Protein AF-A0A4R9VE02-F1 (afdb_monomer_lite)

Structure (mmCIF, N/CA/C/O backbone):
data_AF-A0A4R9VE02-F1
#
_entry.id   AF-A0A4R9VE02-F1
#
loop_
_atom_site.group_PDB
_atom_site.id
_atom_site.type_symbol
_atom_site.label_atom_id
_atom_site.label_alt_id
_atom_site.label_comp_id
_atom_site.label_asym_id
_atom_site.label_entity_id
_atom_site.label_seq_id
_atom_site.pdbx_PDB_ins_code
_atom_site.Cartn_x
_atom_site.Cartn_y
_atom_site.Cartn_z
_atom_site.occupancy
_atom_site.B_iso_or_equiv
_atom_site.auth_seq_id
_atom_site.auth_comp_id
_atom_site.auth_asym_id
_atom_site.auth_atom_id
_atom_site.pdbx_PDB_model_num
ATOM 1 N N . LYS A 1 1 ? -15.796 5.944 -2.220 1.00 92.81 1 LYS A N 1
ATOM 2 C CA . LYS A 1 1 ? -16.929 5.030 -2.492 1.00 92.81 1 LYS A CA 1
ATOM 3 C C . LYS A 1 1 ? -16.558 4.080 -3.629 1.00 92.81 1 LYS A C 1
ATOM 5 O O . LYS A 1 1 ? -16.358 4.559 -4.740 1.00 92.81 1 LYS A O 1
ATOM 10 N N . GLY A 1 2 ? -16.420 2.777 -3.374 1.00 96.75 2 GLY A N 1
ATOM 11 C CA . GLY A 1 2 ? -16.171 1.750 -4.411 1.00 96.75 2 GLY A CA 1
ATOM 12 C C . GLY A 1 2 ? -14.729 1.586 -4.904 1.00 96.75 2 GLY A C 1
ATOM 13 O O . GLY A 1 2 ? -14.526 0.874 -5.893 1.00 96.75 2 GLY A O 1
ATOM 14 N N . MET A 1 3 ? -13.765 2.257 -4.264 1.00 98.38 3 MET A N 1
ATOM 15 C CA . MET A 1 3 ? -12.331 2.319 -4.603 1.00 98.38 3 MET A CA 1
ATOM 16 C C . MET A 1 3 ? -11.511 2.629 -3.331 1.00 98.38 3 MET A C 1
ATOM 18 O O . MET A 1 3 ? -11.995 2.387 -2.229 1.00 98.38 3 MET A O 1
ATOM 22 N N . LEU A 1 4 ? -10.298 3.177 -3.480 1.00 98.50 4 LEU A N 1
ATOM 23 C CA . LEU A 1 4 ? -9.410 3.592 -2.391 1.00 98.50 4 LEU A CA 1
ATOM 24 C C . LEU A 1 4 ? -10.089 4.518 -1.369 1.00 98.50 4 LEU A C 1
ATOM 26 O O . LEU A 1 4 ? -10.809 5.449 -1.739 1.00 98.50 4 LEU A O 1
ATOM 30 N N . THR A 1 5 ? -9.772 4.298 -0.092 1.00 98.62 5 THR A N 1
ATOM 31 C CA . THR A 1 5 ? -10.139 5.191 1.020 1.00 98.62 5 THR A CA 1
ATOM 32 C C . THR A 1 5 ? -9.235 6.423 1.079 1.00 98.62 5 THR A C 1
ATOM 34 O O . THR A 1 5 ? -9.712 7.528 1.318 1.00 98.62 5 THR A O 1
ATOM 37 N N . ALA A 1 6 ? -7.935 6.243 0.834 1.00 98.62 6 ALA A N 1
ATOM 38 C CA . ALA A 1 6 ? -6.935 7.305 0.797 1.00 98.62 6 ALA A CA 1
ATOM 39 C C . ALA A 1 6 ? -5.806 6.949 -0.181 1.00 98.62 6 ALA A C 1
ATOM 41 O O . ALA A 1 6 ? -5.631 5.788 -0.551 1.00 98.62 6 ALA A O 1
ATOM 42 N N . ALA A 1 7 ? -5.031 7.957 -0.574 1.00 98.62 7 ALA A N 1
ATOM 43 C CA . ALA A 1 7 ? -3.798 7.804 -1.334 1.00 98.62 7 ALA A CA 1
ATOM 44 C C . ALA A 1 7 ? -2.699 8.638 -0.669 1.00 98.62 7 ALA A C 1
ATOM 46 O O . ALA A 1 7 ? -2.964 9.740 -0.188 1.00 98.62 7 ALA A O 1
ATOM 47 N N . VAL A 1 8 ? -1.476 8.110 -0.641 1.00 98.56 8 VAL A N 1
ATOM 48 C CA . VAL A 1 8 ? -0.318 8.783 -0.042 1.00 98.56 8 VAL A CA 1
ATOM 49 C C . VAL A 1 8 ? 0.622 9.197 -1.163 1.00 98.56 8 VAL A C 1
ATOM 51 O O . VAL A 1 8 ? 1.240 8.349 -1.807 1.00 98.56 8 VAL A O 1
ATOM 54 N N . SER A 1 9 ? 0.699 10.499 -1.416 1.00 97.75 9 SER A N 1
ATOM 55 C CA . SER A 1 9 ? 1.529 11.058 -2.482 1.00 97.75 9 SER A CA 1
ATOM 56 C C . SER A 1 9 ? 2.929 11.370 -1.963 1.00 97.75 9 SER A C 1
ATOM 58 O O . SER A 1 9 ? 3.077 12.083 -0.972 1.00 97.75 9 SER A O 1
ATOM 60 N N . GLY A 1 10 ? 3.947 10.827 -2.630 1.00 96.19 10 GLY A N 1
ATOM 61 C CA . GLY A 1 10 ? 5.333 11.270 -2.483 1.00 9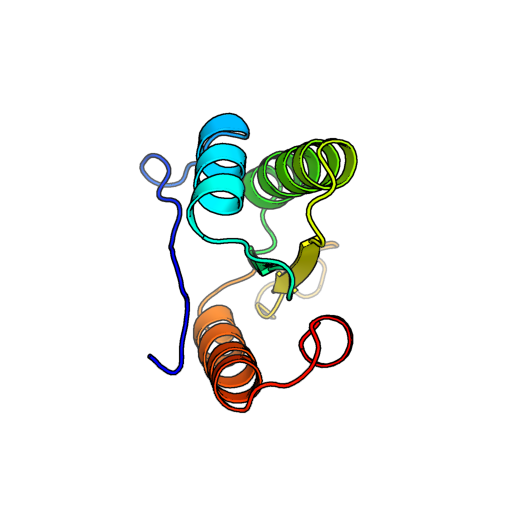6.19 10 GLY A CA 1
ATOM 62 C C . GLY A 1 10 ? 5.675 12.396 -3.460 1.00 96.19 10 GLY A C 1
ATOM 63 O O . GLY A 1 10 ? 4.809 12.901 -4.178 1.00 96.19 10 GLY A O 1
ATOM 64 N N . GLU A 1 11 ? 6.956 12.751 -3.508 1.00 97.62 11 GLU A N 1
ATOM 65 C CA . GLU A 1 11 ? 7.496 13.649 -4.533 1.00 97.62 11 GLU A CA 1
ATOM 66 C C . GLU A 1 11 ? 7.482 12.990 -5.925 1.00 97.62 11 GLU A C 1
ATOM 68 O O . GLU A 1 11 ? 7.224 11.792 -6.081 1.00 97.62 11 GLU A O 1
ATOM 73 N N . ILE A 1 12 ? 7.784 13.770 -6.965 1.00 97.50 12 ILE A N 1
ATOM 74 C CA . ILE A 1 12 ? 7.811 13.284 -8.351 1.00 97.50 12 ILE A CA 1
ATOM 75 C C . ILE A 1 12 ? 8.759 12.078 -8.472 1.00 97.50 12 ILE A C 1
ATOM 77 O O . ILE A 1 12 ? 9.962 12.192 -8.248 1.00 97.50 12 ILE A O 1
ATOM 81 N N . PHE A 1 13 ? 8.198 10.923 -8.846 1.00 95.44 13 PHE A N 1
ATOM 82 C CA . PHE A 1 13 ? 8.898 9.636 -8.977 1.00 95.44 13 PHE A CA 1
ATOM 83 C C . PHE A 1 13 ? 9.615 9.140 -7.712 1.00 95.44 13 PHE A C 1
ATOM 85 O O . PHE A 1 13 ? 10.517 8.305 -7.799 1.00 95.44 13 PHE A O 1
ATOM 92 N N . ALA A 1 14 ? 9.185 9.594 -6.536 1.00 97.19 14 ALA A N 1
ATOM 93 C CA . ALA A 1 14 ? 9.686 9.123 -5.255 1.00 97.19 14 ALA A CA 1
ATOM 94 C C . ALA A 1 14 ? 8.558 8.490 -4.430 1.00 97.19 14 ALA A C 1
ATOM 96 O O . ALA A 1 14 ? 7.441 9.005 -4.371 1.00 97.19 14 ALA A O 1
ATOM 97 N N . SER A 1 15 ? 8.865 7.380 -3.755 1.00 97.81 15 SER A N 1
ATOM 98 C CA . SER A 1 15 ? 7.943 6.790 -2.779 1.00 97.81 15 SER A CA 1
ATOM 99 C C . SER A 1 15 ? 7.639 7.805 -1.670 1.00 97.81 15 SER A C 1
ATOM 101 O O . SER A 1 15 ? 8.564 8.484 -1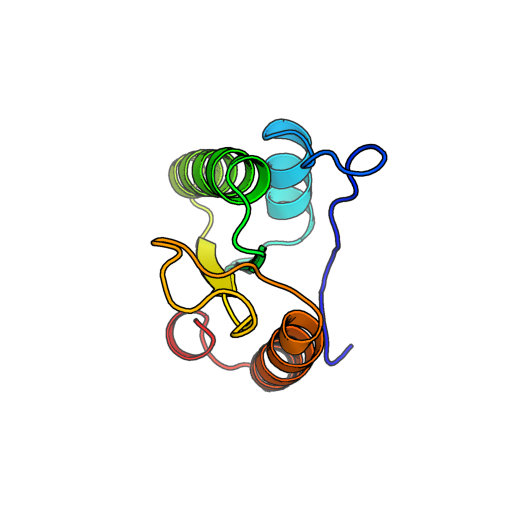.211 1.00 97.81 15 SER A O 1
ATOM 103 N N . PRO A 1 16 ? 6.398 7.870 -1.153 1.00 98.31 16 PRO A N 1
ATOM 104 C CA . PRO A 1 16 ? 6.122 8.602 0.079 1.00 98.31 16 PRO A CA 1
ATOM 105 C C . PRO A 1 16 ? 6.950 8.038 1.240 1.00 98.31 16 PRO A C 1
ATOM 107 O O . PRO A 1 16 ? 7.366 6.874 1.212 1.00 98.31 16 PRO A O 1
ATOM 110 N N . SER A 1 17 ? 7.185 8.863 2.261 1.00 98.69 17 SER A N 1
ATOM 111 C CA . SER A 1 17 ? 7.918 8.457 3.461 1.00 98.69 17 SER A CA 1
ATOM 112 C C . SER A 1 17 ? 7.108 7.482 4.322 1.00 98.69 17 SER A C 1
ATOM 114 O O . SER A 1 17 ? 5.877 7.467 4.293 1.00 98.69 17 SER A O 1
ATOM 116 N N . VAL A 1 18 ? 7.810 6.702 5.146 1.00 98.81 18 VAL A N 1
ATOM 117 C CA . VAL A 1 18 ? 7.208 5.778 6.126 1.00 98.81 18 VAL A CA 1
ATOM 118 C C . VAL A 1 18 ? 6.204 6.497 7.029 1.00 98.81 18 VAL A C 1
ATOM 120 O O . VAL A 1 18 ? 5.105 5.999 7.250 1.00 98.81 18 VAL A O 1
ATOM 123 N N . GLU A 1 19 ? 6.555 7.688 7.517 1.00 98.75 19 GLU A N 1
ATOM 124 C CA . GLU A 1 19 ? 5.698 8.461 8.421 1.00 98.75 19 GLU A CA 1
ATOM 125 C C . GLU A 1 19 ? 4.431 8.970 7.728 1.00 98.75 19 GLU A C 1
ATOM 127 O O . GLU A 1 19 ? 3.364 8.968 8.338 1.00 98.75 19 GLU A O 1
ATOM 132 N N . ALA A 1 20 ? 4.508 9.339 6.444 1.00 98.81 20 ALA A N 1
ATOM 133 C CA . ALA A 1 20 ? 3.328 9.730 5.676 1.00 98.81 20 ALA A CA 1
ATOM 134 C C . ALA A 1 20 ? 2.361 8.549 5.484 1.00 98.81 20 ALA A C 1
ATOM 136 O O . ALA A 1 20 ? 1.151 8.705 5.654 1.00 98.81 20 ALA A O 1
ATOM 137 N N . VAL A 1 21 ? 2.887 7.355 5.184 1.00 98.88 21 VAL A N 1
ATOM 138 C CA . VAL A 1 21 ? 2.071 6.137 5.056 1.00 98.88 21 VAL A CA 1
ATOM 139 C C . VAL A 1 21 ? 1.456 5.747 6.400 1.00 98.88 21 VAL A C 1
ATOM 141 O O . VAL A 1 21 ? 0.256 5.490 6.473 1.00 98.88 21 VAL A O 1
ATOM 144 N N . LEU A 1 22 ? 2.240 5.769 7.480 1.00 98.88 22 LEU A N 1
ATOM 145 C CA . LEU A 1 22 ? 1.761 5.467 8.829 1.00 98.88 22 LEU A CA 1
ATOM 146 C C . LEU A 1 22 ? 0.682 6.456 9.293 1.00 98.88 22 LEU A C 1
ATOM 148 O O . LEU A 1 22 ? -0.328 6.046 9.864 1.00 98.88 22 LEU A O 1
ATOM 152 N N . ALA A 1 23 ? 0.851 7.749 9.009 1.00 98.88 23 ALA A N 1
ATOM 153 C CA . ALA A 1 23 ? -0.160 8.762 9.296 1.00 98.88 23 ALA A CA 1
ATOM 154 C C . ALA A 1 23 ? -1.475 8.485 8.552 1.00 98.88 23 ALA A C 1
ATOM 156 O O . ALA A 1 23 ? -2.544 8.584 9.154 1.00 98.88 23 ALA A O 1
ATOM 157 N N . ALA A 1 24 ? -1.409 8.080 7.280 1.00 98.88 24 ALA A N 1
ATOM 158 C CA . ALA A 1 24 ? -2.595 7.705 6.516 1.00 98.88 24 ALA A CA 1
ATOM 159 C C . ALA A 1 24 ? -3.286 6.465 7.101 1.00 98.88 24 ALA A C 1
ATOM 161 O O . ALA A 1 24 ? -4.501 6.491 7.278 1.00 98.88 24 ALA A O 1
ATOM 162 N N . ILE A 1 25 ? -2.526 5.424 7.469 1.00 98.88 25 ILE A N 1
ATOM 163 C CA . ILE A 1 25 ? -3.065 4.224 8.131 1.00 98.88 25 ILE A CA 1
ATOM 164 C C . ILE A 1 25 ? -3.830 4.627 9.394 1.00 98.88 25 ILE A C 1
ATOM 166 O O . ILE A 1 25 ? -5.013 4.313 9.510 1.00 98.88 25 ILE A O 1
ATOM 170 N N . ARG A 1 26 ? -3.204 5.388 10.296 1.00 98.75 26 ARG A N 1
ATOM 171 C CA . ARG A 1 26 ? -3.840 5.854 11.539 1.00 98.75 26 ARG A CA 1
ATOM 172 C C . ARG A 1 26 ? -5.103 6.679 11.290 1.00 98.75 26 ARG A C 1
ATOM 174 O O . ARG A 1 26 ? -6.055 6.577 12.053 1.00 98.75 26 ARG A O 1
ATOM 181 N N . ALA A 1 27 ? -5.112 7.495 10.237 1.00 98.81 27 ALA A N 1
ATOM 182 C CA . ALA A 1 27 ? -6.223 8.391 9.941 1.00 98.81 27 ALA A CA 1
ATOM 183 C C . ALA A 1 27 ? -7.472 7.668 9.413 1.00 98.81 27 ALA A C 1
ATOM 185 O O . ALA A 1 27 ? -8.579 8.165 9.611 1.00 98.81 27 ALA A O 1
ATOM 186 N N . VAL A 1 28 ? -7.313 6.530 8.725 1.00 98.50 28 VAL A N 1
ATOM 187 C CA . VAL A 1 28 ? -8.426 5.885 7.997 1.00 98.50 28 VAL A CA 1
ATOM 188 C C . VAL A 1 28 ? -8.727 4.449 8.420 1.00 98.50 28 VAL A C 1
ATOM 190 O O . VAL A 1 28 ? -9.714 3.877 7.961 1.00 98.50 28 VAL A O 1
ATOM 193 N N . THR A 1 29 ? -7.900 3.849 9.275 1.00 98.62 29 THR A N 1
ATOM 194 C CA . THR A 1 29 ? -8.044 2.440 9.663 1.00 98.62 29 THR A CA 1
ATOM 195 C C . THR A 1 29 ? -8.895 2.303 10.918 1.00 98.62 29 THR A C 1
ATOM 197 O O . THR A 1 29 ? -8.496 2.718 12.003 1.00 98.62 29 THR A O 1
ATOM 200 N N . GLY A 1 30 ? -10.068 1.687 10.769 1.00 97.25 30 GLY A N 1
ATOM 201 C CA . GLY A 1 30 ? -10.930 1.290 11.883 1.00 97.25 30 GLY A CA 1
ATOM 202 C C . GLY A 1 30 ? -10.708 -0.165 12.329 1.00 97.25 30 GLY A C 1
ATOM 203 O O . GLY A 1 30 ? -9.775 -0.823 11.868 1.00 97.25 30 GLY A O 1
ATOM 204 N N . PRO A 1 31 ? -11.605 -0.719 13.169 1.00 97.44 31 PRO A N 1
ATOM 205 C CA . PRO A 1 31 ? -11.501 -2.095 13.679 1.00 97.44 31 PRO A CA 1
ATOM 206 C C . PRO A 1 31 ? -11.481 -3.192 12.601 1.00 97.44 31 PRO A C 1
ATOM 208 O O . PRO A 1 31 ? -10.951 -4.278 12.831 1.00 97.44 31 PRO A O 1
ATOM 211 N N . ALA A 1 32 ? -12.045 -2.912 11.422 1.00 97.81 32 ALA A N 1
ATOM 212 C CA . ALA A 1 32 ? -12.013 -3.818 10.273 1.00 97.81 32 ALA A CA 1
ATOM 213 C C . ALA A 1 32 ? -10.601 -3.980 9.668 1.00 97.81 32 ALA A C 1
ATOM 215 O O . ALA A 1 32 ? -10.348 -4.953 8.964 1.00 97.81 32 ALA A O 1
ATOM 216 N N . GLY A 1 33 ? -9.680 -3.061 9.973 1.00 98.62 33 GLY A N 1
ATOM 217 C CA . GLY A 1 33 ? -8.337 -3.015 9.406 1.00 98.62 33 GLY A CA 1
ATOM 218 C C . GLY A 1 33 ? -8.264 -2.310 8.051 1.00 98.62 33 GLY A C 1
ATOM 219 O O . GLY A 1 33 ? -9.241 -1.718 7.585 1.00 98.62 33 GLY A O 1
ATOM 220 N N . CYS A 1 34 ? -7.081 -2.322 7.437 1.00 98.56 34 CYS A N 1
ATOM 221 C CA . CYS A 1 34 ? -6.852 -1.747 6.114 1.00 98.56 34 CYS A CA 1
ATOM 222 C C . CYS A 1 34 ? -5.958 -2.629 5.238 1.00 98.56 34 CYS A C 1
ATOM 224 O O . CYS A 1 34 ? -5.103 -3.370 5.724 1.00 98.56 34 CYS A O 1
ATOM 226 N N . LEU A 1 35 ? -6.162 -2.514 3.926 1.00 98.88 35 LEU A N 1
ATOM 227 C CA . LEU A 1 35 ? -5.331 -3.137 2.905 1.00 98.88 35 LEU A CA 1
ATOM 228 C C . LEU A 1 35 ? -4.462 -2.070 2.236 1.00 98.88 35 LEU A C 1
ATOM 230 O O . LEU A 1 35 ? -4.978 -1.107 1.665 1.00 98.88 35 LEU A O 1
ATOM 234 N N . LEU A 1 36 ? -3.148 -2.268 2.261 1.00 98.88 36 LEU A N 1
ATOM 235 C CA . LEU A 1 36 ? -2.193 -1.481 1.491 1.00 98.88 36 LEU A CA 1
ATOM 236 C C . LEU A 1 36 ? -2.007 -2.120 0.112 1.00 98.88 36 LEU A C 1
ATOM 238 O O . LEU A 1 36 ? -1.536 -3.250 0.006 1.00 98.88 36 LEU A O 1
ATOM 242 N N . ILE A 1 37 ? -2.346 -1.389 -0.951 1.00 98.88 37 ILE A N 1
ATOM 243 C CA . ILE A 1 37 ? -2.122 -1.820 -2.337 1.00 98.88 37 ILE A CA 1
ATOM 244 C C . ILE A 1 37 ? -0.883 -1.095 -2.859 1.00 98.88 37 ILE A C 1
ATOM 246 O O . ILE A 1 37 ? -0.901 0.120 -3.062 1.00 98.88 37 ILE A O 1
ATOM 250 N N . VAL A 1 38 ? 0.210 -1.835 -3.040 1.00 98.75 38 VAL A N 1
ATOM 251 C CA . VAL A 1 38 ? 1.549 -1.276 -3.268 1.00 98.75 38 VAL A CA 1
ATOM 252 C C . VAL A 1 38 ? 2.064 -1.707 -4.636 1.00 98.75 38 VAL A C 1
ATOM 254 O O . VAL A 1 38 ? 2.092 -2.890 -4.958 1.00 98.75 38 VAL A O 1
ATOM 257 N N . LYS A 1 39 ? 2.501 -0.757 -5.463 1.00 98.69 39 LYS A N 1
ATOM 258 C CA . LYS A 1 39 ? 3.140 -1.077 -6.750 1.00 98.69 39 LYS A CA 1
ATOM 259 C C . LYS A 1 39 ? 4.535 -1.647 -6.494 1.00 98.69 39 LYS A C 1
ATOM 261 O O . LYS A 1 39 ? 5.221 -1.192 -5.581 1.00 98.69 39 LYS A O 1
ATOM 266 N N . ASN A 1 40 ? 4.979 -2.615 -7.293 1.00 98.38 40 ASN A N 1
ATOM 267 C CA . ASN A 1 40 ? 6.255 -3.299 -7.074 1.00 98.38 40 ASN A CA 1
ATOM 268 C C . ASN A 1 40 ? 7.473 -2.447 -7.482 1.00 98.38 40 ASN A C 1
ATOM 270 O O . ASN A 1 40 ? 8.127 -2.693 -8.494 1.00 98.38 40 ASN A O 1
ATOM 274 N N . TYR A 1 41 ? 7.771 -1.438 -6.667 1.00 97.88 41 TYR A N 1
ATOM 275 C CA . TYR A 1 41 ? 8.999 -0.651 -6.695 1.00 97.88 41 TYR A CA 1
ATOM 276 C C . TYR A 1 41 ? 9.684 -0.751 -5.333 1.00 97.88 41 TYR A C 1
ATOM 278 O O . TYR A 1 41 ? 9.020 -0.781 -4.297 1.00 97.88 41 TYR A O 1
ATOM 286 N N . THR A 1 42 ? 11.018 -0.783 -5.314 1.00 97.44 42 THR A N 1
ATOM 287 C CA . THR A 1 42 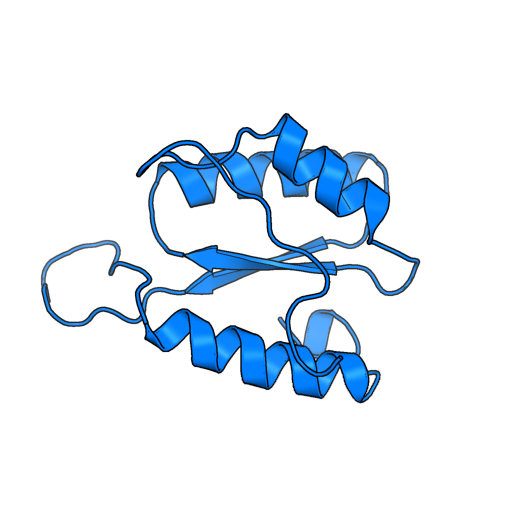? 11.793 -0.982 -4.077 1.00 97.44 42 THR A CA 1
ATOM 288 C C . THR A 1 42 ? 11.455 0.048 -3.000 1.00 97.44 42 THR A C 1
ATOM 290 O O . THR A 1 42 ? 11.221 -0.331 -1.856 1.00 97.44 42 THR A O 1
ATOM 293 N N . GLY A 1 43 ? 11.390 1.334 -3.365 1.00 97.75 43 GLY A N 1
ATOM 294 C CA . GLY A 1 43 ? 11.044 2.408 -2.427 1.00 97.75 43 GLY A CA 1
ATOM 295 C C . GLY A 1 43 ? 9.655 2.218 -1.820 1.00 97.75 43 GLY A C 1
ATOM 296 O O . GLY A 1 43 ? 9.525 2.219 -0.597 1.00 97.75 43 GLY A O 1
ATOM 297 N N . ASP A 1 44 ? 8.656 1.957 -2.669 1.00 98.56 44 ASP A N 1
ATOM 298 C CA . ASP A 1 44 ? 7.272 1.720 -2.248 1.00 98.56 44 ASP A CA 1
ATOM 299 C C . ASP A 1 44 ? 7.205 0.527 -1.275 1.00 98.56 44 ASP A C 1
ATOM 301 O O . ASP A 1 44 ? 6.660 0.636 -0.180 1.00 98.56 44 ASP A O 1
ATOM 305 N N . ARG A 1 45 ? 7.836 -0.605 -1.610 1.00 98.38 45 ARG A N 1
ATOM 306 C CA . ARG A 1 45 ? 7.823 -1.809 -0.761 1.00 98.38 45 ARG A CA 1
ATOM 307 C C . ARG A 1 45 ? 8.467 -1.601 0.599 1.00 98.38 45 ARG A C 1
ATOM 309 O O . ARG A 1 45 ? 7.920 -2.056 1.600 1.00 98.38 45 ARG A O 1
ATOM 316 N N . LEU A 1 46 ? 9.625 -0.946 0.639 1.00 98.50 46 LEU A N 1
ATOM 317 C CA . LEU A 1 46 ? 10.331 -0.701 1.894 1.00 98.50 46 LEU A CA 1
ATOM 318 C C . LEU A 1 46 ? 9.550 0.275 2.778 1.00 98.50 46 LEU A C 1
ATOM 320 O O . LEU A 1 46 ? 9.356 0.002 3.963 1.00 98.50 46 LEU A O 1
ATOM 324 N N . ASN A 1 47 ? 9.054 1.375 2.207 1.00 98.75 47 ASN A N 1
ATOM 325 C CA . ASN A 1 47 ? 8.383 2.411 2.986 1.00 98.75 47 ASN A CA 1
ATOM 326 C C . ASN A 1 47 ? 7.003 1.963 3.481 1.00 98.75 47 ASN A C 1
ATOM 328 O O . ASN A 1 47 ? 6.693 2.151 4.658 1.00 98.75 47 ASN A O 1
ATOM 332 N N . PHE A 1 48 ? 6.195 1.331 2.623 1.00 98.81 48 PHE A N 1
ATOM 333 C CA . PHE A 1 48 ? 4.886 0.807 3.021 1.00 98.81 48 PHE A CA 1
ATOM 334 C C . PHE A 1 48 ? 5.012 -0.416 3.927 1.00 98.81 48 PHE A C 1
ATOM 336 O O . PHE A 1 48 ? 4.264 -0.516 4.895 1.00 98.81 48 PHE A O 1
ATOM 343 N N . GLY A 1 49 ? 5.976 -1.305 3.671 1.00 98.75 49 GLY A N 1
ATOM 344 C CA . GLY A 1 49 ? 6.233 -2.462 4.527 1.00 98.75 49 GLY A CA 1
ATOM 345 C C . GLY A 1 49 ? 6.614 -2.046 5.946 1.00 98.75 49 GLY A C 1
ATOM 346 O O . GLY A 1 49 ? 6.013 -2.516 6.908 1.00 98.75 49 GLY A O 1
ATOM 347 N N . LEU A 1 50 ? 7.543 -1.095 6.095 1.00 98.88 50 LEU A N 1
ATOM 348 C CA . LEU A 1 50 ? 7.919 -0.592 7.417 1.00 98.88 50 LEU A CA 1
ATOM 349 C C . LEU A 1 50 ? 6.766 0.159 8.103 1.00 98.88 50 LEU A C 1
ATOM 351 O O . LEU A 1 50 ? 6.588 0.027 9.312 1.00 98.88 50 LEU A O 1
ATOM 355 N N . ALA A 1 51 ? 5.963 0.922 7.356 1.00 98.88 51 ALA A N 1
ATOM 356 C CA . ALA A 1 51 ? 4.773 1.567 7.907 1.00 98.88 51 ALA A CA 1
ATOM 357 C C . ALA A 1 51 ? 3.727 0.542 8.381 1.00 98.88 51 ALA A C 1
ATOM 359 O O . ALA A 1 51 ? 3.142 0.730 9.446 1.00 98.88 51 ALA A O 1
ATOM 360 N N . ALA A 1 52 ? 3.529 -0.553 7.639 1.00 98.88 52 ALA A N 1
ATOM 361 C CA . ALA A 1 52 ? 2.640 -1.646 8.024 1.00 98.88 52 ALA A CA 1
ATOM 362 C C . ALA A 1 52 ? 3.111 -2.332 9.313 1.00 98.88 52 ALA A C 1
ATOM 364 O O . ALA A 1 52 ? 2.306 -2.527 10.219 1.00 98.88 52 ALA A O 1
ATOM 365 N N . GLU A 1 53 ? 4.408 -2.632 9.438 1.00 98.81 53 GLU A N 1
ATOM 366 C CA . GLU A 1 53 ? 4.980 -3.211 10.663 1.00 98.81 53 GLU A CA 1
ATOM 367 C C . GLU A 1 53 ? 4.795 -2.290 11.876 1.00 98.81 53 GLU A C 1
ATOM 369 O O . GLU A 1 53 ? 4.345 -2.736 12.932 1.00 98.81 53 GLU A O 1
ATOM 374 N N . LYS A 1 54 ? 5.062 -0.986 11.720 1.00 98.88 54 LYS A N 1
ATOM 375 C CA . LYS A 1 54 ? 4.815 0.003 12.783 1.00 98.88 54 LYS A CA 1
ATOM 376 C C . LYS A 1 54 ? 3.335 0.063 13.171 1.00 98.88 54 LYS A C 1
ATOM 378 O O . LYS A 1 54 ? 3.012 0.028 14.353 1.00 98.88 54 LYS A O 1
ATOM 383 N N . ALA A 1 55 ? 2.432 0.098 12.192 1.00 98.81 55 ALA A N 1
ATOM 384 C CA . ALA A 1 55 ? 0.995 0.127 12.446 1.00 98.81 55 ALA A CA 1
ATOM 385 C C . ALA A 1 55 ? 0.496 -1.152 13.144 1.00 98.81 55 ALA A C 1
ATOM 387 O O . ALA A 1 55 ? -0.312 -1.076 14.068 1.00 98.81 55 ALA A O 1
ATOM 388 N N . ARG A 1 56 ? 1.007 -2.329 12.762 1.00 98.75 56 ARG A N 1
ATOM 389 C CA . ARG A 1 56 ? 0.707 -3.601 13.441 1.00 98.75 56 ARG A CA 1
ATOM 390 C C . ARG A 1 56 ? 1.180 -3.588 14.892 1.00 98.75 56 ARG A C 1
ATOM 392 O O . ARG A 1 56 ? 0.438 -4.019 15.770 1.00 98.75 56 ARG A O 1
ATOM 399 N N . ALA A 1 57 ? 2.365 -3.037 15.159 1.00 98.69 57 ALA A N 1
ATOM 400 C CA . ALA A 1 57 ? 2.869 -2.858 16.522 1.00 98.69 57 ALA A CA 1
ATOM 401 C C . ALA A 1 57 ? 2.002 -1.900 17.367 1.00 98.69 57 ALA A C 1
ATOM 403 O O . ALA A 1 57 ? 1.952 -2.034 18.587 1.00 98.69 57 ALA A O 1
ATOM 404 N N . GLU A 1 58 ? 1.280 -0.973 16.731 1.00 98.44 58 GLU A N 1
ATOM 405 C CA . GLU A 1 58 ? 0.288 -0.091 17.367 1.00 98.44 58 GLU A CA 1
ATOM 406 C C . GLU A 1 58 ? -1.098 -0.739 17.535 1.00 98.44 58 GLU A C 1
ATOM 408 O O . GLU A 1 58 ? -2.000 -0.127 18.105 1.00 98.44 58 GLU A O 1
ATOM 413 N N . GLY A 1 59 ? -1.281 -1.975 17.063 1.00 98.44 59 GLY A N 1
ATOM 414 C CA . GLY A 1 59 ? -2.532 -2.727 17.175 1.00 98.44 59 GLY A CA 1
ATOM 415 C C . GLY A 1 59 ? -3.482 -2.581 15.984 1.00 98.44 59 GLY A C 1
ATOM 416 O O . GLY A 1 59 ? -4.597 -3.104 16.035 1.00 98.44 59 GLY A O 1
ATOM 417 N N . PHE A 1 60 ? -3.074 -1.917 14.897 1.00 98.75 60 PHE A N 1
ATOM 418 C CA . PHE A 1 60 ? -3.874 -1.886 13.673 1.00 98.75 60 PHE A CA 1
ATOM 419 C C . PHE A 1 60 ? -3.800 -3.229 12.935 1.00 98.75 60 PHE A C 1
ATOM 421 O O . PHE A 1 60 ? -2.725 -3.796 12.735 1.00 98.75 60 PHE A O 1
ATOM 428 N N . ARG A 1 61 ? -4.948 -3.713 12.448 1.00 98.56 61 ARG A N 1
ATOM 429 C CA . ARG A 1 61 ? -4.996 -4.806 11.466 1.00 98.56 61 ARG A CA 1
ATOM 430 C C . ARG A 1 61 ? -4.628 -4.243 10.094 1.00 98.56 61 ARG A C 1
ATOM 432 O O . ARG A 1 61 ? -5.364 -3.416 9.560 1.00 98.56 61 ARG A O 1
ATOM 439 N N . VAL A 1 62 ? -3.501 -4.679 9.539 1.00 98.75 62 VAL A N 1
ATOM 440 C CA . VAL A 1 62 ? -2.995 -4.205 8.244 1.00 98.75 62 VAL A CA 1
ATOM 441 C C . VAL A 1 62 ? -2.559 -5.395 7.405 1.00 98.75 62 VAL A C 1
ATOM 443 O O . VAL A 1 62 ? -1.722 -6.177 7.856 1.00 98.75 62 VAL A O 1
ATOM 446 N N . GLU A 1 63 ? -3.068 -5.487 6.181 1.00 98.69 63 GLU A N 1
ATOM 447 C CA . GLU A 1 63 ? -2.569 -6.389 5.138 1.00 98.69 63 GLU A CA 1
ATOM 448 C C . GLU A 1 63 ? -1.918 -5.593 4.006 1.00 98.69 63 GLU A C 1
ATOM 450 O O . GLU A 1 63 ? -2.171 -4.397 3.843 1.00 98.69 63 GLU A O 1
ATOM 455 N N . MET A 1 64 ? -1.054 -6.243 3.227 1.00 98.62 64 MET A N 1
ATOM 456 C CA . MET A 1 64 ? -0.357 -5.604 2.111 1.00 98.62 64 MET A CA 1
ATOM 457 C C . MET A 1 64 ? -0.303 -6.527 0.899 1.00 98.62 64 MET A C 1
ATOM 459 O O . MET A 1 64 ? 0.226 -7.632 0.985 1.00 98.62 64 MET A O 1
ATOM 463 N N . VAL A 1 65 ? -0.760 -6.025 -0.248 1.00 98.44 65 VAL A N 1
ATOM 464 C CA . VAL A 1 65 ? -0.644 -6.700 -1.546 1.00 98.44 65 VAL A CA 1
ATOM 465 C C . VAL A 1 65 ? 0.301 -5.929 -2.456 1.00 98.44 65 VAL A C 1
ATOM 467 O O . VAL A 1 65 ? 0.262 -4.697 -2.529 1.00 98.44 65 VAL A O 1
ATOM 470 N N . ILE A 1 66 ? 1.159 -6.664 -3.161 1.00 98.56 66 ILE A N 1
ATOM 471 C CA . ILE A 1 66 ? 2.109 -6.100 -4.120 1.00 98.56 66 ILE A CA 1
ATOM 472 C C . ILE A 1 66 ? 1.575 -6.334 -5.532 1.00 98.56 66 ILE A C 1
ATOM 474 O O . ILE A 1 66 ? 1.384 -7.474 -5.948 1.00 98.56 66 ILE A O 1
ATOM 478 N N . VAL A 1 67 ? 1.375 -5.256 -6.287 1.00 98.75 67 VAL A N 1
ATOM 479 C CA . VAL A 1 67 ? 0.990 -5.318 -7.699 1.00 98.75 67 VAL A CA 1
ATOM 480 C C . VAL A 1 67 ? 2.244 -5.336 -8.567 1.00 98.75 67 VAL A C 1
ATOM 482 O O . VAL A 1 67 ? 3.059 -4.414 -8.501 1.00 98.75 67 VAL A O 1
ATOM 485 N N . ALA A 1 68 ? 2.382 -6.383 -9.378 1.00 98.19 68 ALA A N 1
ATOM 486 C CA . ALA A 1 68 ? 3.526 -6.653 -10.248 1.00 98.19 68 ALA A CA 1
ATOM 487 C C . ALA A 1 68 ? 3.042 -7.118 -11.639 1.00 98.19 68 ALA A C 1
ATOM 489 O O . ALA A 1 68 ? 3.326 -8.233 -12.065 1.00 98.19 68 ALA A O 1
ATOM 490 N N . ASP A 1 69 ? 2.221 -6.298 -12.302 1.00 98.06 69 ASP A N 1
ATOM 491 C CA . ASP A 1 69 ? 1.497 -6.647 -13.534 1.00 98.06 69 ASP A CA 1
ATOM 492 C C . ASP A 1 69 ? 2.296 -6.453 -14.835 1.00 98.06 69 ASP A C 1
ATOM 494 O O . ASP A 1 69 ? 1.868 -6.916 -15.891 1.00 98.06 69 ASP A O 1
ATOM 498 N N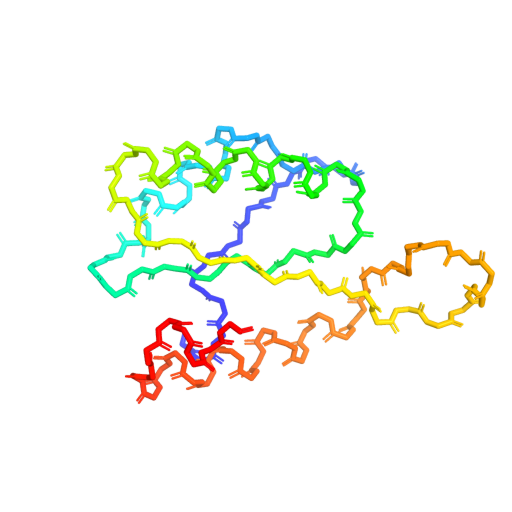 . ASP A 1 70 ? 3.437 -5.765 -14.793 1.00 98.25 70 ASP A N 1
ATOM 499 C CA . ASP A 1 70 ? 4.205 -5.447 -15.994 1.00 98.25 70 ASP A CA 1
ATOM 500 C C . ASP A 1 70 ? 4.987 -6.647 -16.547 1.00 98.25 70 ASP A C 1
ATOM 502 O O . ASP A 1 70 ? 5.975 -7.085 -15.964 1.00 98.25 70 ASP A O 1
ATOM 506 N N . ILE A 1 71 ? 4.602 -7.113 -17.734 1.00 97.19 71 ILE A N 1
ATOM 507 C CA . ILE A 1 71 ? 5.234 -8.246 -18.426 1.00 97.19 71 ILE A CA 1
ATOM 508 C C . ILE A 1 71 ? 6.282 -7.833 -19.472 1.00 97.19 71 ILE A C 1
ATOM 510 O O . ILE A 1 71 ? 6.782 -8.684 -20.205 1.00 97.19 71 ILE A O 1
ATOM 514 N N . ALA A 1 72 ? 6.614 -6.542 -19.591 1.00 97.75 72 ALA A N 1
ATOM 515 C CA . ALA A 1 72 ? 7.498 -6.049 -20.653 1.00 97.75 72 ALA A CA 1
ATOM 516 C C . ALA A 1 72 ? 8.949 -6.561 -20.555 1.00 97.75 72 ALA A C 1
ATOM 518 O O . ALA A 1 72 ? 9.674 -6.534 -21.548 1.00 97.75 72 ALA A O 1
ATOM 519 N N . LEU A 1 73 ? 9.385 -6.993 -19.367 1.00 95.44 73 LEU A N 1
ATOM 520 C CA . LEU A 1 73 ? 10.748 -7.449 -19.087 1.00 95.44 73 LEU A CA 1
ATOM 521 C C . LEU A 1 73 ? 10.700 -8.875 -18.507 1.00 95.44 73 LEU A C 1
ATOM 523 O O . LEU A 1 73 ? 10.576 -9.016 -17.295 1.00 95.44 73 LEU A O 1
ATOM 527 N N . PRO A 1 74 ? 10.784 -9.936 -19.325 1.00 90.44 74 PRO A N 1
ATOM 528 C CA . PRO A 1 74 ? 10.564 -11.311 -18.861 1.00 90.44 74 PRO A CA 1
ATOM 529 C C . PRO A 1 74 ? 11.629 -11.823 -17.876 1.00 90.44 74 PRO A C 1
ATOM 531 O O . PRO A 1 74 ? 11.315 -12.650 -17.026 1.00 90.44 74 PRO A O 1
ATOM 534 N N . ASP A 1 75 ? 12.859 -11.305 -17.947 1.00 93.38 75 ASP A N 1
ATOM 535 C CA . ASP A 1 75 ? 13.986 -11.772 -17.123 1.00 93.38 75 ASP A CA 1
ATOM 536 C C . ASP A 1 75 ? 14.185 -10.961 -15.827 1.00 93.38 75 ASP A C 1
ATOM 538 O O . ASP A 1 75 ? 15.151 -11.174 -15.089 1.00 93.38 75 ASP A O 1
ATOM 542 N N . ILE A 1 76 ? 13.303 -9.998 -15.529 1.00 93.12 76 ILE A N 1
ATOM 543 C CA . ILE A 1 76 ? 13.401 -9.232 -14.284 1.00 93.12 76 ILE A CA 1
ATOM 544 C C . ILE A 1 76 ? 12.884 -10.065 -13.106 1.00 93.12 76 ILE A C 1
ATOM 546 O O . ILE A 1 76 ? 11.775 -10.588 -13.123 1.00 93.12 76 ILE A O 1
ATOM 550 N N . ALA A 1 77 ? 13.660 -10.126 -12.023 1.00 90.69 77 ALA A N 1
ATOM 551 C CA . ALA A 1 77 ? 13.263 -10.857 -10.816 1.00 90.69 77 ALA A CA 1
ATOM 552 C C . ALA A 1 77 ? 11.994 -10.293 -10.145 1.00 90.69 77 ALA A C 1
ATOM 554 O O . ALA A 1 77 ? 11.336 -10.982 -9.370 1.00 90.69 77 ALA A O 1
ATOM 555 N N . GLN A 1 78 ? 11.686 -9.015 -10.381 1.00 93.25 78 GLN A N 1
ATOM 556 C CA . GLN A 1 78 ? 10.579 -8.298 -9.753 1.00 93.25 78 GLN A CA 1
ATOM 557 C C . GLN A 1 78 ? 9.867 -7.435 -10.804 1.00 93.25 78 GLN A C 1
ATOM 559 O O . GLN A 1 78 ? 10.307 -6.311 -11.058 1.00 93.25 78 GLN A O 1
ATOM 564 N N . PRO A 1 79 ? 8.793 -7.948 -11.432 1.00 97.25 79 PRO A N 1
ATOM 565 C CA . PRO A 1 79 ? 8.009 -7.202 -12.413 1.00 97.25 79 PRO A CA 1
ATOM 566 C C . PRO A 1 79 ? 7.445 -5.920 -11.807 1.00 97.25 79 PRO A C 1
ATOM 568 O O . PRO A 1 79 ? 7.027 -5.920 -10.651 1.00 97.25 79 PRO A O 1
ATOM 571 N N . ARG A 1 80 ? 7.428 -4.820 -12.558 1.00 98.38 80 ARG A N 1
ATOM 572 C CA . ARG A 1 80 ? 6.932 -3.530 -12.052 1.00 98.38 80 ARG A CA 1
ATOM 573 C C . ARG A 1 80 ? 5.417 -3.579 -11.834 1.00 98.38 80 ARG A C 1
ATOM 575 O O . ARG A 1 80 ? 4.707 -4.322 -12.504 1.00 98.38 80 ARG A O 1
ATOM 582 N N . GLY A 1 81 ? 4.918 -2.745 -10.925 1.00 98.25 81 GLY A N 1
ATOM 583 C CA . GLY A 1 81 ? 3.485 -2.454 -10.819 1.00 98.25 81 GLY A CA 1
ATOM 584 C C . GLY A 1 81 ? 3.125 -1.219 -11.637 1.00 98.25 81 GLY A C 1
ATOM 585 O O . GLY A 1 81 ? 3.654 -0.143 -11.368 1.00 98.25 81 GLY A O 1
ATOM 586 N N . VAL A 1 82 ? 2.236 -1.346 -12.616 1.00 98.50 82 VAL A N 1
ATOM 587 C CA . VAL A 1 82 ? 1.850 -0.270 -13.539 1.00 98.50 82 VAL A CA 1
ATOM 588 C C . VAL A 1 82 ? 0.324 -0.115 -13.583 1.00 98.50 82 VAL A C 1
ATOM 590 O O . VAL A 1 82 ? -0.324 -0.071 -12.534 1.00 98.50 82 VAL A O 1
ATOM 593 N N . ALA A 1 83 ? -0.270 0.058 -14.766 1.00 98.56 83 ALA A N 1
ATOM 594 C CA . ALA A 1 83 ? -1.679 0.396 -14.938 1.00 98.56 83 ALA A CA 1
ATOM 595 C C . ALA A 1 83 ? -2.647 -0.660 -14.371 1.00 98.56 83 ALA A C 1
ATOM 597 O O . ALA A 1 83 ? -3.742 -0.296 -13.936 1.00 98.56 83 ALA A O 1
ATOM 598 N N . GLY A 1 84 ? -2.248 -1.935 -14.302 1.00 98.62 84 GLY A N 1
ATOM 599 C CA . GLY A 1 84 ? -3.055 -3.015 -13.735 1.00 98.62 84 GLY A CA 1
ATOM 600 C C . GLY A 1 84 ? -3.463 -2.774 -12.281 1.00 98.62 84 GLY A C 1
ATOM 601 O O . GLY A 1 84 ? -4.539 -3.200 -11.860 1.00 98.62 84 GLY A O 1
ATOM 602 N N . THR A 1 85 ? -2.679 -1.980 -11.544 1.00 98.81 85 THR A N 1
ATOM 603 C CA . THR A 1 85 ? -2.989 -1.524 -10.178 1.00 98.81 85 THR A CA 1
ATOM 604 C C . THR A 1 85 ? -4.385 -0.902 -10.069 1.00 98.81 85 THR A C 1
ATOM 606 O O . THR A 1 85 ? -5.080 -1.102 -9.075 1.00 98.81 85 THR A O 1
ATOM 609 N N . LEU A 1 86 ? -4.847 -0.189 -11.104 1.00 98.62 86 LEU A N 1
ATOM 610 C CA . LEU A 1 86 ? -6.175 0.426 -11.104 1.00 98.62 86 LEU A CA 1
ATOM 611 C C . LEU A 1 86 ? -7.300 -0.616 -10.994 1.00 98.62 86 LEU A C 1
ATOM 613 O O . LEU A 1 86 ? -8.293 -0.383 -10.300 1.00 98.62 86 LEU A O 1
ATOM 617 N N . PHE A 1 87 ? -7.144 -1.774 -11.638 1.00 98.69 87 PHE A N 1
ATOM 618 C CA . PHE A 1 87 ? -8.119 -2.861 -11.552 1.00 98.69 87 PHE A CA 1
ATOM 619 C C . PHE A 1 87 ? -8.096 -3.522 -10.174 1.00 98.69 87 PHE A C 1
ATOM 621 O O . PHE A 1 87 ? -9.160 -3.815 -9.629 1.00 98.69 87 PHE A O 1
ATOM 628 N N . VAL A 1 88 ? -6.914 -3.650 -9.562 1.00 98.81 88 VAL A N 1
ATOM 629 C CA . VAL A 1 88 ? -6.778 -4.120 -8.174 1.00 98.81 88 VAL A CA 1
ATOM 630 C C . VAL A 1 88 ? -7.516 -3.178 -7.220 1.00 98.81 88 VAL A C 1
ATOM 632 O O . VAL A 1 88 ? -8.353 -3.635 -6.444 1.00 98.81 88 VAL A O 1
ATOM 635 N N . HIS A 1 89 ? -7.325 -1.857 -7.345 1.00 98.81 89 HIS A N 1
ATOM 636 C CA . HIS A 1 89 ? -8.086 -0.872 -6.564 1.00 98.81 89 HIS A CA 1
ATOM 637 C C . HIS A 1 89 ? -9.601 -1.034 -6.739 1.00 98.81 89 HIS A C 1
ATOM 639 O O . HIS A 1 89 ? -10.361 -0.908 -5.779 1.00 98.81 89 HIS A O 1
ATOM 645 N N . LYS A 1 90 ? -10.058 -1.283 -7.971 1.00 98.75 90 LYS A N 1
ATOM 646 C CA . LYS A 1 90 ? -11.483 -1.386 -8.294 1.00 98.75 90 LYS A CA 1
ATOM 647 C C . LYS A 1 90 ? -12.130 -2.644 -7.711 1.00 98.75 90 LYS A C 1
ATOM 649 O O . LYS A 1 90 ? -13.289 -2.568 -7.291 1.00 98.75 90 LYS A O 1
ATOM 654 N N . ILE A 1 91 ? -11.421 -3.771 -7.719 1.00 98.75 91 ILE A N 1
ATOM 655 C CA . ILE A 1 91 ? -11.895 -5.047 -7.166 1.00 98.75 91 ILE A CA 1
ATOM 656 C C . ILE A 1 91 ? -11.863 -4.984 -5.639 1.00 98.75 91 ILE A C 1
ATOM 658 O O . ILE A 1 91 ? -12.905 -5.166 -5.009 1.00 98.75 91 ILE A O 1
ATOM 662 N N . ALA A 1 92 ? -10.723 -4.611 -5.050 1.00 98.75 92 ALA A N 1
ATOM 663 C CA . ALA A 1 92 ? -10.583 -4.483 -3.601 1.00 98.75 92 ALA A CA 1
ATOM 664 C C . ALA A 1 92 ? -11.579 -3.468 -3.021 1.00 98.75 92 ALA A C 1
ATOM 666 O O . ALA A 1 92 ? -12.264 -3.749 -2.042 1.00 98.75 92 ALA A O 1
ATOM 667 N N . GLY A 1 93 ? -11.745 -2.316 -3.678 1.00 98.75 93 GLY A N 1
ATOM 668 C CA . GLY A 1 93 ? -12.720 -1.306 -3.271 1.00 98.75 93 GLY A CA 1
ATOM 669 C C . GLY A 1 93 ? -14.173 -1.779 -3.362 1.00 98.75 93 GLY A C 1
ATOM 670 O O . GLY A 1 93 ? -15.001 -1.347 -2.565 1.00 98.75 93 GLY A O 1
ATOM 671 N N . HIS A 1 94 ? -14.507 -2.676 -4.298 1.00 98.75 94 HIS A N 1
ATOM 672 C CA . HIS A 1 94 ? -15.840 -3.283 -4.348 1.00 98.75 94 HIS A CA 1
ATOM 673 C C . HIS A 1 94 ? -16.065 -4.259 -3.190 1.00 98.75 94 HIS A C 1
ATOM 675 O O . HIS A 1 94 ? -17.096 -4.169 -2.529 1.00 98.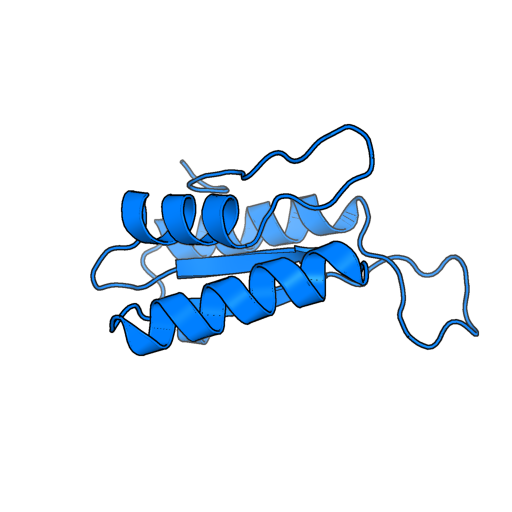75 94 HIS A O 1
ATOM 681 N N . LEU A 1 95 ? -15.107 -5.154 -2.928 1.00 98.62 95 LEU A N 1
ATOM 682 C CA . LEU A 1 95 ? -15.198 -6.117 -1.825 1.00 98.62 95 LEU A CA 1
ATOM 683 C C . LEU A 1 95 ? -15.241 -5.407 -0.464 1.00 98.62 95 LEU A C 1
ATOM 685 O O . LEU A 1 95 ? -16.032 -5.780 0.399 1.00 98.62 95 LEU A O 1
ATOM 689 N N . SER A 1 96 ? -14.458 -4.338 -0.307 1.00 98.44 96 SER A N 1
ATOM 690 C CA . SER A 1 96 ? -14.461 -3.503 0.895 1.00 98.44 96 SER A CA 1
ATOM 691 C C . SER A 1 96 ? -15.823 -2.845 1.140 1.00 98.44 96 SER A C 1
ATOM 693 O O . SER A 1 96 ? -16.369 -2.966 2.232 1.00 98.44 96 SER A O 1
ATOM 695 N N . GLU A 1 97 ? -16.431 -2.218 0.125 1.00 98.06 97 GLU A N 1
ATOM 696 C CA . GLU A 1 97 ? -17.781 -1.634 0.253 1.00 98.06 97 GLU A CA 1
ATOM 697 C C . GLU A 1 97 ? -18.868 -2.688 0.484 1.00 98.06 97 GLU A C 1
ATOM 699 O O . GLU A 1 97 ? -19.877 -2.402 1.122 1.00 98.06 97 GLU A O 1
ATOM 704 N N . ALA A 1 98 ? -18.668 -3.907 -0.021 1.00 98.19 98 ALA A N 1
ATOM 705 C CA . ALA A 1 98 ? -19.549 -5.041 0.238 1.00 98.19 98 ALA A CA 1
ATOM 706 C C . ALA A 1 98 ? -19.368 -5.639 1.650 1.00 98.19 98 ALA A C 1
ATOM 708 O O . ALA A 1 98 ? -20.061 -6.597 1.989 1.00 98.19 98 ALA A O 1
ATOM 709 N N . GLY A 1 99 ? -18.457 -5.096 2.469 1.00 97.62 99 GLY A N 1
ATOM 710 C CA . GLY A 1 99 ? -18.248 -5.507 3.858 1.00 97.62 99 GLY A CA 1
ATOM 711 C C . GLY A 1 99 ? -17.509 -6.835 4.027 1.00 97.62 99 GLY A C 1
ATOM 712 O O . GLY A 1 99 ? -17.691 -7.492 5.051 1.00 97.62 99 GLY A O 1
ATOM 713 N N . ARG A 1 100 ? -16.708 -7.260 3.039 1.00 98.56 100 ARG A N 1
ATOM 714 C CA . ARG A 1 100 ? -15.871 -8.469 3.161 1.00 98.56 100 ARG A CA 1
ATOM 715 C C . ARG A 1 100 ? -14.751 -8.250 4.185 1.00 98.56 100 ARG A C 1
ATOM 717 O O . ARG A 1 100 ? -14.301 -7.121 4.375 1.00 98.56 100 ARG A O 1
ATOM 724 N N . ASP A 1 101 ? -14.322 -9.320 4.858 1.00 98.19 101 ASP A N 1
ATOM 725 C CA . ASP A 1 101 ? -13.228 -9.237 5.837 1.00 98.19 101 ASP A CA 1
ATOM 726 C C . ASP A 1 101 ? -11.888 -8.969 5.143 1.00 98.19 101 ASP A C 1
ATOM 728 O O . ASP A 1 101 ? -11.666 -9.385 4.007 1.00 98.19 101 ASP A O 1
ATOM 732 N N . LEU A 1 102 ? -10.978 -8.298 5.851 1.00 98.50 102 LEU A N 1
ATOM 733 C CA . LEU A 1 102 ? -9.658 -7.936 5.346 1.00 98.50 102 LEU A CA 1
ATOM 734 C C . LEU A 1 102 ? -8.883 -9.130 4.764 1.00 98.50 102 LEU A C 1
ATOM 736 O O . LEU A 1 102 ? -8.259 -8.973 3.719 1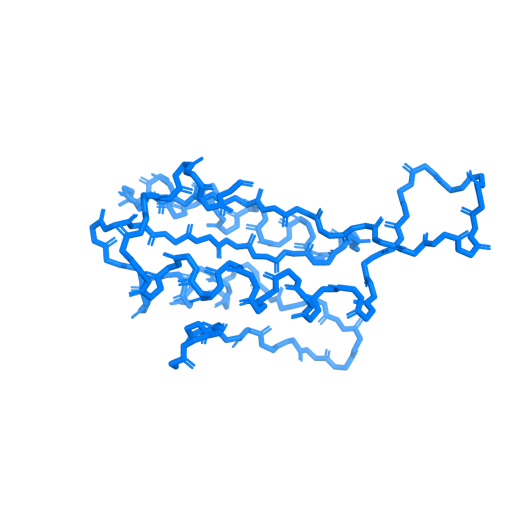.00 98.50 102 LEU A O 1
ATOM 740 N N . ALA A 1 103 ? -8.954 -10.307 5.395 1.00 97.62 103 ALA A N 1
ATOM 741 C CA . ALA A 1 103 ? -8.239 -11.499 4.936 1.00 97.62 103 ALA A CA 1
ATOM 742 C C . ALA A 1 103 ? -8.794 -12.077 3.625 1.00 97.62 103 ALA A C 1
ATOM 744 O O . ALA A 1 103 ? -8.102 -12.824 2.948 1.00 97.62 103 ALA A O 1
ATOM 745 N N . GLU A 1 104 ? -10.041 -11.761 3.278 1.00 97.81 104 GLU A N 1
ATOM 746 C CA . GLU A 1 104 ? -10.638 -12.162 2.005 1.00 97.81 104 GLU A CA 1
ATOM 747 C C . GLU A 1 104 ? -10.355 -11.156 0.880 1.00 97.81 104 GLU A C 1
ATOM 749 O O . GLU A 1 104 ? -10.376 -11.509 -0.298 1.00 97.81 104 GLU A O 1
ATOM 754 N N . ILE A 1 105 ? -10.132 -9.887 1.231 1.00 98.12 105 ILE A N 1
ATOM 755 C CA . ILE A 1 105 ? -9.812 -8.840 0.255 1.00 98.12 105 ILE A CA 1
ATOM 756 C C . ILE A 1 105 ? -8.332 -8.910 -0.161 1.00 98.12 105 ILE A C 1
ATOM 758 O O . ILE A 1 105 ? -8.020 -8.556 -1.300 1.00 98.12 105 ILE A O 1
ATOM 762 N N . ALA A 1 106 ? -7.447 -9.302 0.762 1.00 94.06 106 ALA A N 1
ATOM 763 C CA . ALA A 1 106 ? -6.001 -9.437 0.554 1.00 94.06 106 ALA A CA 1
ATOM 764 C C . ALA A 1 106 ? -5.643 -10.664 -0.303 1.00 94.06 106 ALA A C 1
ATOM 766 O O . ALA A 1 106 ? -4.773 -10.503 -1.190 1.00 94.06 106 ALA A O 1
#

Foldseek 3Di:
DQFDPDDQDDPDVAAHALVSLLVVQVVRADPLADEAEFWFDPRRCVSNVSSQVVVVVVVGDYHYDYAQPAPPDVPDPGHTHDPCSRVLRNQLSNCVVVVHGPVVSD

Sequence (106 aa):
KGMLTAAVSGEIFASPSVEAVLAAIRAVTGPAGCLLIVKNYTGDRLNFGLAAEKARAEGFRVEMVIVADDIALPDIAQPRGVAGTLFVHKIAGHLSEAGRDLAEIA

Secondary structure (DSSP, 8-state):
--S-S-----STTSPPPHHHHHHHHHHH--TT-EEEEEES-HHHHHHHHHHHHHHHHTT--EEEEEE----S-TT-SSPPP-TTHHHHHHHHHHHHHTT--HHHH-

pLDDT: mean 97.95, std 1.62, range [90.44, 98.88]

Radius of gyration: 13.73 Å; chains: 1; bounding box: 34×26×38 Å